Protein AF-A0A960CEK9-F1 (afdb_monomer_lite)

Radius of gyration: 16.99 Å; chains: 1; bounding box: 48×34×41 Å

Sequence (159 aa):
MKLFMRDGFIDRYTGTRLINPGVLRLVHVVLVNDFQAHPHGKLSETHLAFWELFPTVDHVVPISRGGRDDESNRVTASMLSNQAKDQWTVEDLGWKLHPPGAAAAWDGLSRWLVDYLVANPTVLAQESMWEYPNPFGTYLARVRQKPALNWCAILGLNQ

Structure (mmCIF, N/CA/C/O backbone):
data_AF-A0A960CEK9-F1
#
_entry.id   AF-A0A960CEK9-F1
#
loop_
_atom_site.group_PDB
_atom_site.id
_atom_site.type_symbol
_atom_site.label_atom_id
_atom_site.label_alt_id
_atom_site.label_comp_id
_atom_site.label_asym_id
_atom_site.label_entity_id
_atom_site.label_seq_id
_atom_site.pdbx_PDB_ins_code
_atom_site.Cartn_x
_atom_site.Cartn_y
_atom_site.Cartn_z
_atom_site.occupancy
_atom_site.B_iso_or_equiv
_atom_site.auth_seq_id
_atom_site.auth_comp_id
_atom_site.auth_asym_id
_atom_site.auth_atom_id
_atom_site.pdbx_PDB_model_num
ATOM 1 N N . MET A 1 1 ? 6.340 -5.590 4.474 1.00 87.75 1 MET A N 1
ATOM 2 C CA . MET A 1 1 ? 5.962 -6.708 3.578 1.00 87.75 1 MET A CA 1
ATOM 3 C C . MET A 1 1 ? 5.115 -7.790 4.254 1.00 87.75 1 MET A C 1
ATOM 5 O O . MET A 1 1 ? 4.080 -8.142 3.702 1.00 87.75 1 MET A O 1
ATOM 9 N N . LYS A 1 2 ? 5.481 -8.309 5.439 1.00 94.38 2 LYS A N 1
ATOM 10 C CA . LYS A 1 2 ? 4.684 -9.356 6.125 1.00 94.38 2 LYS A CA 1
ATOM 11 C C . LYS A 1 2 ? 3.224 -8.949 6.358 1.00 94.38 2 LYS A C 1
ATOM 13 O O . LYS A 1 2 ? 2.329 -9.732 6.065 1.00 94.38 2 LYS A O 1
ATOM 18 N N . LEU A 1 3 ? 2.998 -7.714 6.814 1.00 96.12 3 LEU A N 1
ATOM 19 C CA . LEU A 1 3 ? 1.658 -7.153 7.009 1.00 96.12 3 LEU A CA 1
ATOM 20 C C . LEU A 1 3 ? 0.835 -7.141 5.713 1.00 96.12 3 LEU A C 1
ATOM 22 O O . LEU A 1 3 ? -0.298 -7.604 5.697 1.00 96.12 3 LEU A O 1
ATOM 26 N N . PHE A 1 4 ? 1.429 -6.665 4.618 1.00 97.31 4 PHE A N 1
ATOM 27 C CA . PHE A 1 4 ? 0.747 -6.562 3.327 1.00 97.31 4 PHE A CA 1
ATOM 28 C C . PHE A 1 4 ? 0.372 -7.942 2.781 1.00 97.31 4 PHE A C 1
ATOM 30 O O . PHE A 1 4 ? -0.726 -8.122 2.271 1.00 97.31 4 PHE A O 1
ATOM 37 N N . MET A 1 5 ? 1.238 -8.944 2.965 1.00 96.25 5 MET A N 1
ATOM 38 C CA . MET A 1 5 ? 0.927 -10.339 2.637 1.00 96.25 5 MET A CA 1
ATOM 39 C C . MET A 1 5 ? -0.165 -10.919 3.545 1.00 96.25 5 MET A C 1
ATOM 41 O O . MET A 1 5 ? -1.065 -11.590 3.046 1.00 96.25 5 MET A O 1
ATOM 45 N N . ARG A 1 6 ? -0.123 -10.637 4.856 1.00 97.00 6 ARG A N 1
ATOM 46 C CA . ARG A 1 6 ? -1.167 -11.035 5.821 1.00 97.00 6 ARG A CA 1
ATOM 47 C C . ARG A 1 6 ? -2.532 -10.487 5.412 1.00 97.00 6 ARG A C 1
ATOM 49 O O . ARG A 1 6 ? -3.521 -11.203 5.486 1.00 97.00 6 ARG A O 1
ATOM 56 N N . ASP A 1 7 ? -2.570 -9.232 4.979 1.00 98.12 7 ASP A N 1
ATOM 57 C CA . ASP A 1 7 ? -3.797 -8.571 4.545 1.00 98.12 7 ASP A CA 1
ATOM 58 C C . ASP A 1 7 ? -4.141 -8.853 3.070 1.00 98.12 7 ASP A C 1
ATOM 60 O O . ASP A 1 7 ? -5.199 -8.440 2.609 1.00 98.12 7 ASP A O 1
ATOM 64 N N . GLY A 1 8 ? -3.291 -9.567 2.322 1.00 97.81 8 GLY A N 1
ATOM 65 C CA . GLY A 1 8 ? -3.527 -9.921 0.919 1.00 97.81 8 GLY A CA 1
ATOM 66 C C . GLY A 1 8 ? -3.467 -8.737 -0.050 1.00 97.81 8 GLY A C 1
ATOM 67 O O . GLY A 1 8 ? -4.202 -8.729 -1.033 1.00 97.81 8 GLY A O 1
ATOM 68 N N . PHE A 1 9 ? -2.633 -7.731 0.239 1.00 98.31 9 PHE A N 1
ATOM 69 C CA . PHE A 1 9 ? -2.475 -6.511 -0.560 1.00 98.31 9 PHE A CA 1
ATOM 70 C C . PHE A 1 9 ? -3.806 -5.834 -0.889 1.00 98.31 9 PHE A C 1
ATOM 72 O O . PHE A 1 9 ? -4.059 -5.445 -2.029 1.00 98.31 9 PHE A O 1
ATOM 79 N N . ILE A 1 10 ? -4.665 -5.692 0.113 1.00 98.19 10 ILE A N 1
ATOM 80 C CA . ILE A 1 10 ? -5.867 -4.873 -0.003 1.00 98.19 10 ILE A CA 1
ATOM 81 C C . ILE A 1 10 ? -5.766 -3.684 0.939 1.00 98.19 10 ILE A C 1
ATOM 83 O O . ILE A 1 10 ? -5.202 -3.778 2.031 1.00 98.19 10 ILE A O 1
ATOM 87 N N . ASP A 1 11 ? -6.359 -2.581 0.523 1.00 98.50 11 ASP A N 1
ATOM 88 C CA . ASP A 1 11 ? -6.676 -1.477 1.403 1.00 98.50 11 ASP A CA 1
ATOM 89 C C . ASP A 1 11 ? -7.795 -1.922 2.350 1.00 98.50 11 ASP A C 1
ATOM 91 O O . ASP A 1 11 ? -8.922 -2.186 1.928 1.00 98.50 11 ASP A O 1
ATOM 95 N N . ARG A 1 12 ? -7.489 -2.036 3.642 1.00 98.44 12 ARG A N 1
ATOM 96 C CA . ARG A 1 12 ? -8.435 -2.514 4.652 1.00 98.44 12 ARG A CA 1
ATOM 97 C C . ARG A 1 12 ? -9.568 -1.517 4.921 1.00 98.44 12 ARG A C 1
ATOM 99 O O . ARG A 1 12 ? -10.552 -1.920 5.537 1.00 98.44 12 ARG A O 1
ATOM 106 N N . TYR A 1 13 ? -9.484 -0.277 4.437 1.00 98.31 13 TYR A N 1
ATOM 107 C CA . TYR A 1 13 ? -10.546 0.727 4.553 1.00 98.31 13 TYR A CA 1
ATOM 108 C C . TYR A 1 13 ? -11.463 0.798 3.333 1.00 98.31 13 TYR A C 1
ATOM 110 O O . TYR A 1 13 ? -12.633 1.128 3.487 1.00 98.31 13 TYR A O 1
ATOM 118 N N . THR A 1 14 ? -10.965 0.471 2.137 1.00 97.31 14 THR A N 1
ATOM 119 C CA . THR A 1 14 ? -11.750 0.598 0.889 1.00 97.31 14 THR A CA 1
ATOM 120 C C . THR A 1 14 ? -12.035 -0.733 0.190 1.00 97.31 14 THR A C 1
ATOM 122 O O . THR A 1 14 ? -12.903 -0.807 -0.676 1.00 97.31 14 THR A O 1
ATOM 125 N N . GLY A 1 15 ? -11.294 -1.792 0.524 1.00 97.19 15 GLY A N 1
ATOM 126 C CA . GLY A 1 15 ? -11.326 -3.084 -0.167 1.00 97.19 15 GLY A CA 1
ATOM 127 C C . GLY A 1 15 ? -10.567 -3.106 -1.501 1.00 97.19 15 GLY A C 1
ATOM 128 O O . GLY A 1 15 ? -10.529 -4.144 -2.165 1.00 97.19 15 GLY A O 1
ATOM 129 N N . THR A 1 16 ? -9.951 -1.991 -1.902 1.00 97.75 16 THR A N 1
ATOM 130 C CA . THR A 1 16 ? -9.214 -1.870 -3.168 1.00 97.75 16 THR A CA 1
ATOM 131 C C . THR A 1 16 ? -7.949 -2.724 -3.152 1.00 97.75 16 THR A C 1
ATOM 133 O O . THR A 1 16 ? -7.254 -2.804 -2.142 1.00 97.75 16 THR A O 1
ATOM 136 N N . ARG A 1 17 ? -7.613 -3.353 -4.284 1.00 98.38 17 ARG A N 1
ATOM 137 C CA . ARG A 1 17 ? -6.336 -4.059 -4.452 1.00 98.38 17 ARG A CA 1
ATOM 138 C C . ARG A 1 17 ? -5.185 -3.063 -4.562 1.00 98.38 17 ARG A C 1
ATOM 140 O O . ARG A 1 17 ? -5.215 -2.166 -5.395 1.00 98.38 17 ARG A O 1
ATOM 147 N N . LEU 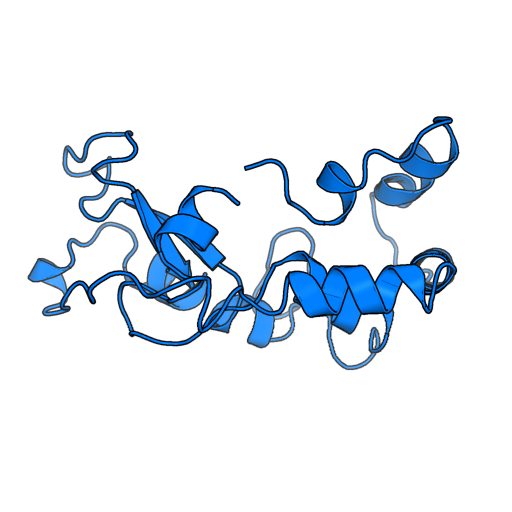A 1 18 ? -4.152 -3.282 -3.764 1.00 98.62 18 LEU A N 1
ATOM 148 C CA . LEU A 1 18 ? -2.921 -2.502 -3.742 1.00 98.62 18 LEU A CA 1
ATOM 149 C C . LEU A 1 18 ? -1.795 -3.248 -4.450 1.00 98.62 18 LEU A C 1
ATOM 151 O O . LEU A 1 18 ? -1.864 -4.458 -4.676 1.00 98.62 18 LEU A O 1
ATOM 155 N N . ILE A 1 19 ? -0.747 -2.516 -4.807 1.00 98.38 19 ILE A N 1
ATOM 156 C CA . ILE A 1 19 ? 0.357 -3.016 -5.620 1.00 98.38 19 ILE A CA 1
ATOM 157 C C . ILE A 1 19 ? 1.636 -3.022 -4.791 1.00 98.38 19 ILE A C 1
ATOM 159 O O . ILE A 1 19 ? 1.915 -2.088 -4.045 1.00 98.38 19 ILE A O 1
ATOM 163 N N . ASN A 1 20 ? 2.445 -4.070 -4.932 1.00 97.19 20 ASN A N 1
ATOM 164 C CA . ASN A 1 20 ? 3.762 -4.136 -4.319 1.00 97.19 20 ASN A CA 1
ATOM 165 C C . ASN A 1 20 ? 4.557 -2.853 -4.645 1.00 97.19 20 ASN A C 1
ATOM 167 O O . ASN A 1 20 ? 4.691 -2.512 -5.824 1.00 97.19 20 ASN A O 1
ATOM 171 N N . PRO A 1 21 ? 5.118 -2.157 -3.635 1.00 93.25 21 PRO A N 1
ATOM 172 C CA . PRO A 1 21 ? 5.907 -0.943 -3.837 1.00 93.25 21 PRO A CA 1
ATOM 173 C C . PRO A 1 21 ? 6.961 -1.056 -4.943 1.00 93.25 21 PRO A C 1
ATOM 175 O O . PRO A 1 21 ? 7.147 -0.120 -5.720 1.00 93.25 21 PRO A O 1
ATOM 178 N N . GLY A 1 22 ? 7.613 -2.217 -5.054 1.00 92.75 22 GLY A N 1
ATOM 179 C CA . GLY A 1 22 ? 8.619 -2.497 -6.071 1.00 92.75 22 GLY A CA 1
ATOM 180 C C . GLY A 1 22 ? 8.083 -2.440 -7.502 1.00 92.75 22 GLY A C 1
ATOM 181 O O . GLY A 1 22 ? 8.798 -1.996 -8.392 1.00 92.75 22 GLY A O 1
ATOM 182 N N . VAL A 1 23 ? 6.818 -2.804 -7.728 1.00 96.31 23 VAL A N 1
ATOM 183 C CA . VAL A 1 23 ? 6.182 -2.704 -9.051 1.00 96.31 23 VAL A CA 1
ATOM 184 C C . VAL A 1 23 ? 5.924 -1.249 -9.417 1.00 96.31 23 VAL A C 1
ATOM 186 O O . VAL A 1 23 ? 6.268 -0.838 -10.517 1.00 96.31 23 VAL A O 1
ATOM 189 N N . LEU A 1 24 ? 5.394 -0.436 -8.500 1.00 94.19 24 LEU A N 1
ATOM 190 C CA . LEU A 1 24 ? 5.175 0.993 -8.767 1.00 94.19 24 LEU A CA 1
ATOM 191 C C . LEU A 1 24 ? 6.500 1.724 -9.040 1.00 94.19 24 LEU A C 1
ATOM 193 O O . LEU A 1 24 ? 6.580 2.565 -9.933 1.00 94.19 24 LEU A O 1
ATOM 197 N N . ARG A 1 25 ? 7.568 1.369 -8.316 1.00 90.44 25 ARG A N 1
ATOM 198 C CA . ARG A 1 25 ? 8.920 1.887 -8.582 1.00 90.44 25 ARG A CA 1
ATOM 199 C C . ARG A 1 25 ? 9.471 1.409 -9.923 1.00 90.44 25 ARG A C 1
ATOM 201 O O . ARG A 1 25 ? 10.072 2.204 -10.634 1.00 90.44 25 ARG A O 1
ATOM 208 N N . LEU A 1 26 ? 9.234 0.156 -10.300 1.00 92.19 26 LEU A N 1
ATOM 209 C CA . LEU A 1 26 ? 9.622 -0.350 -11.614 1.00 92.19 26 LEU A CA 1
ATOM 210 C C . LEU A 1 26 ? 8.905 0.405 -12.743 1.00 92.19 26 LEU A C 1
ATOM 212 O O . LEU A 1 26 ? 9.548 0.784 -13.715 1.00 92.19 26 LEU A O 1
ATOM 216 N N . VAL A 1 27 ? 7.603 0.669 -12.606 1.00 93.62 27 VAL A N 1
ATOM 217 C CA . VAL A 1 27 ? 6.850 1.455 -13.597 1.00 93.62 27 VAL A CA 1
ATOM 218 C C . VAL A 1 27 ? 7.430 2.863 -13.722 1.00 93.62 27 VAL A C 1
ATOM 220 O O . VAL A 1 27 ? 7.595 3.335 -14.840 1.00 93.62 27 VAL A O 1
ATOM 223 N N . HIS A 1 28 ? 7.825 3.497 -12.613 1.00 89.81 28 HIS A N 1
ATOM 224 C CA . HIS A 1 28 ? 8.550 4.770 -12.659 1.00 89.81 28 HIS A CA 1
ATOM 225 C C . HIS A 1 28 ? 9.857 4.679 -13.459 1.00 89.81 28 HIS A C 1
ATOM 227 O O . HIS A 1 28 ? 10.121 5.548 -14.279 1.00 89.81 28 HIS A O 1
ATOM 233 N N . VAL A 1 29 ? 10.659 3.630 -13.261 1.00 87.69 29 VAL A N 1
ATOM 234 C CA . VAL A 1 29 ? 11.911 3.441 -14.017 1.00 87.69 29 VAL A CA 1
ATOM 235 C C . VAL A 1 29 ? 11.638 3.282 -15.516 1.00 87.69 29 VAL A C 1
ATOM 237 O O . VAL A 1 29 ? 12.338 3.873 -16.332 1.00 87.69 29 VAL A O 1
ATOM 240 N N . VAL A 1 30 ? 10.617 2.504 -15.884 1.00 90.06 30 VAL A N 1
ATOM 241 C CA . VAL A 1 30 ? 10.291 2.206 -17.289 1.00 90.06 30 VAL A CA 1
ATOM 242 C C . VAL A 1 30 ? 9.595 3.382 -17.987 1.00 90.06 30 VAL A C 1
ATOM 244 O O . VAL A 1 30 ? 9.816 3.606 -19.174 1.00 90.06 30 VAL A O 1
ATOM 247 N N . LEU A 1 31 ? 8.767 4.141 -17.266 1.00 90.50 31 LEU A N 1
ATOM 248 C CA . LEU A 1 31 ? 7.924 5.224 -17.785 1.00 90.50 31 LEU A CA 1
ATOM 249 C C . LEU A 1 31 ? 8.221 6.558 -17.085 1.00 90.50 31 LEU A C 1
ATOM 251 O O . LEU A 1 31 ? 7.306 7.290 -16.720 1.00 90.50 31 LEU A O 1
ATOM 255 N N . VAL A 1 32 ? 9.494 6.891 -16.874 1.00 83.81 32 VAL A N 1
ATOM 256 C CA . VAL A 1 32 ? 9.923 8.043 -16.049 1.00 83.81 32 VAL A CA 1
ATOM 257 C C . VAL A 1 32 ? 9.273 9.381 -16.434 1.00 83.81 32 VAL A C 1
ATOM 259 O O . VAL A 1 32 ? 9.000 10.207 -15.561 1.00 83.81 32 VAL A O 1
ATOM 262 N N . ASN A 1 33 ? 8.974 9.575 -17.721 1.00 84.75 33 ASN A N 1
ATOM 263 C CA . ASN A 1 33 ? 8.358 10.796 -18.246 1.00 84.75 33 ASN A CA 1
ATOM 264 C C . ASN A 1 33 ? 6.847 10.894 -17.986 1.00 84.75 33 ASN A C 1
ATOM 266 O O . ASN A 1 33 ? 6.309 11.997 -18.021 1.00 84.75 33 ASN A O 1
ATOM 270 N N . ASP A 1 34 ? 6.183 9.777 -17.689 1.00 89.75 34 ASP A N 1
ATOM 271 C CA . ASP A 1 34 ? 4.725 9.701 -17.525 1.00 89.75 34 ASP A CA 1
ATOM 272 C C . ASP A 1 34 ? 4.309 9.207 -16.129 1.00 89.75 34 ASP A C 1
ATOM 274 O O . ASP A 1 34 ? 3.160 9.360 -15.725 1.00 89.75 34 ASP A O 1
ATOM 278 N N . PHE A 1 35 ? 5.235 8.612 -15.371 1.00 90.81 35 PHE A N 1
ATOM 279 C CA . PHE A 1 35 ? 4.975 7.989 -14.077 1.00 90.81 35 PHE A CA 1
ATOM 280 C C . PHE A 1 35 ? 5.996 8.446 -13.032 1.00 90.81 35 PHE A C 1
ATOM 282 O O . PHE A 1 35 ? 6.884 7.704 -12.611 1.00 90.81 35 PHE A O 1
ATOM 289 N N . GLN A 1 36 ? 5.908 9.706 -12.614 1.00 89.69 36 GLN A N 1
ATOM 290 C CA . GLN A 1 36 ? 6.877 10.320 -11.708 1.00 89.69 36 GLN A CA 1
ATOM 291 C C . GLN A 1 36 ? 6.752 9.799 -10.274 1.00 89.69 36 GLN A C 1
ATOM 293 O O . GLN A 1 36 ? 5.661 9.627 -9.727 1.00 89.69 36 GLN A O 1
ATOM 298 N N . ALA A 1 37 ? 7.901 9.614 -9.635 1.00 84.62 37 ALA A N 1
ATOM 299 C CA . ALA A 1 37 ? 8.027 9.257 -8.235 1.00 84.62 37 ALA A CA 1
ATOM 300 C C . ALA A 1 37 ? 8.733 10.386 -7.475 1.00 84.62 37 ALA A C 1
ATOM 302 O O . ALA A 1 37 ? 9.933 10.582 -7.650 1.00 84.62 37 ALA A O 1
ATOM 303 N N . HIS A 1 38 ? 8.039 11.082 -6.572 1.00 82.88 38 HIS A N 1
ATOM 304 C CA . HIS A 1 38 ? 8.714 12.010 -5.665 1.00 82.88 38 HIS A CA 1
ATOM 305 C C . HIS A 1 38 ? 9.283 11.253 -4.445 1.00 82.88 38 HIS A C 1
ATOM 307 O O . HIS A 1 38 ? 8.563 10.444 -3.845 1.00 82.88 38 HIS A O 1
ATOM 313 N N . PRO A 1 39 ? 10.523 11.528 -3.993 1.00 72.31 39 PRO A N 1
ATOM 314 C CA . PRO A 1 39 ? 11.138 10.838 -2.850 1.00 72.31 39 PRO A CA 1
ATOM 315 C C . PRO A 1 39 ? 10.335 10.949 -1.550 1.00 72.31 39 PRO A C 1
ATOM 317 O O . PRO A 1 39 ? 10.255 10.002 -0.774 1.00 72.31 39 PRO A O 1
ATOM 320 N N . HIS A 1 40 ? 9.708 12.106 -1.342 1.00 75.50 40 HIS A N 1
ATOM 321 C CA . HIS A 1 40 ? 8.874 12.395 -0.171 1.00 75.50 40 HIS A CA 1
ATOM 322 C C . HIS A 1 40 ? 7.367 12.292 -0.455 1.00 75.50 40 HIS A C 1
ATOM 324 O O . HIS A 1 40 ? 6.568 12.778 0.334 1.00 75.50 40 HIS A O 1
ATOM 330 N N . GLY A 1 41 ? 6.973 11.726 -1.604 1.00 74.75 41 GLY A N 1
ATOM 331 C CA . GLY A 1 41 ? 5.562 11.502 -1.940 1.00 74.75 41 GLY A CA 1
ATOM 332 C C . GLY A 1 41 ? 4.729 12.771 -2.138 1.00 74.75 41 GLY A C 1
ATOM 333 O O . GLY A 1 41 ? 3.519 12.732 -1.947 1.00 74.75 41 GLY A O 1
ATOM 334 N N . LYS A 1 42 ? 5.342 13.904 -2.513 1.00 83.56 42 LYS A N 1
ATOM 335 C CA . LYS A 1 42 ? 4.622 15.162 -2.743 1.00 83.56 42 LYS A CA 1
ATOM 336 C C . LYS A 1 42 ? 3.592 14.957 -3.854 1.00 83.56 42 LYS A C 1
ATOM 338 O O . LYS A 1 42 ? 3.971 14.678 -4.991 1.00 83.56 42 LYS A O 1
ATOM 343 N N . LEU A 1 43 ? 2.307 15.090 -3.518 1.00 85.06 43 LEU A N 1
ATOM 344 C CA . LEU A 1 43 ? 1.191 14.746 -4.406 1.00 85.06 43 LEU A CA 1
ATOM 345 C C . LEU A 1 43 ? 1.248 15.479 -5.753 1.00 85.06 43 LEU A C 1
ATOM 347 O O . LEU A 1 43 ? 1.025 14.868 -6.786 1.00 85.06 43 LEU A O 1
ATOM 351 N N . SER A 1 44 ? 1.612 16.763 -5.760 1.00 88.81 44 SER A N 1
ATOM 352 C CA . SER A 1 44 ? 1.698 17.564 -6.992 1.00 88.81 44 SER A CA 1
ATOM 353 C C . SER A 1 44 ? 2.834 17.158 -7.940 1.00 88.81 44 SER A C 1
ATOM 355 O O . SER A 1 44 ? 2.883 17.643 -9.062 1.00 88.81 44 SER A O 1
ATOM 357 N N . GLU A 1 45 ? 3.781 16.341 -7.476 1.00 85.31 45 GLU A N 1
ATOM 358 C CA . GLU A 1 45 ? 5.000 15.955 -8.207 1.00 85.31 45 GLU A CA 1
ATOM 359 C C . GLU A 1 45 ? 5.160 14.427 -8.304 1.00 85.31 45 GLU A C 1
ATOM 361 O O . GLU A 1 45 ? 6.177 13.924 -8.774 1.00 85.31 45 GLU A O 1
ATOM 366 N N . THR A 1 46 ? 4.161 13.675 -7.840 1.00 89.75 46 THR A N 1
ATOM 367 C CA . THR A 1 46 ? 4.124 12.212 -7.896 1.00 89.75 46 THR A CA 1
ATOM 368 C C . THR A 1 46 ? 2.915 11.789 -8.705 1.00 89.75 46 THR A C 1
ATOM 370 O O . THR A 1 46 ? 1.831 12.339 -8.529 1.00 89.75 46 THR A O 1
ATOM 373 N N . HIS A 1 47 ? 3.065 10.764 -9.536 1.00 94.62 47 HIS A N 1
ATOM 374 C CA . HIS A 1 47 ? 1.926 10.158 -10.200 1.00 94.62 47 HIS A CA 1
ATOM 375 C C . HIS A 1 47 ? 0.911 9.636 -9.165 1.00 94.62 47 HIS A C 1
ATOM 377 O O . HIS A 1 47 ? 1.280 8.939 -8.213 1.00 94.62 47 HIS A O 1
ATOM 383 N N . LEU A 1 48 ? -0.377 9.937 -9.368 1.00 95.50 48 LEU A N 1
ATOM 384 C CA . LEU A 1 48 ? -1.461 9.665 -8.409 1.00 95.50 48 LEU A CA 1
ATOM 385 C C . LEU A 1 48 ? -1.563 8.187 -7.998 1.00 95.50 48 LEU A C 1
ATOM 387 O O . LEU A 1 48 ? -1.924 7.878 -6.868 1.00 95.50 48 LEU A O 1
ATOM 391 N N . ALA A 1 49 ? -1.161 7.264 -8.871 1.00 96.31 49 ALA A N 1
ATOM 392 C CA . ALA A 1 49 ? -1.113 5.834 -8.559 1.00 96.31 49 ALA A CA 1
ATOM 393 C C . ALA A 1 49 ? -0.263 5.494 -7.314 1.00 96.31 49 ALA A C 1
ATOM 395 O O . ALA A 1 49 ? -0.563 4.523 -6.624 1.00 96.31 49 ALA A O 1
ATOM 396 N N . PHE A 1 50 ? 0.769 6.282 -6.980 1.00 94.25 50 PHE A N 1
ATOM 397 C CA . PHE A 1 50 ? 1.500 6.105 -5.717 1.00 94.25 50 PHE A CA 1
ATOM 398 C C . PHE A 1 50 ? 0.651 6.446 -4.489 1.00 94.25 50 PHE A C 1
ATOM 400 O O . PHE A 1 50 ? 0.924 5.946 -3.409 1.00 94.25 50 PHE A O 1
ATOM 407 N N . TRP A 1 51 ? -0.372 7.279 -4.626 1.00 95.06 51 TRP A N 1
ATOM 408 C CA . TRP A 1 51 ? -1.294 7.577 -3.537 1.00 95.06 51 TRP A CA 1
ATOM 409 C C . TRP A 1 51 ? -2.397 6.526 -3.440 1.00 95.06 51 TRP A C 1
ATOM 411 O O . TRP A 1 51 ? -2.693 6.040 -2.351 1.00 95.06 51 TRP A O 1
ATOM 421 N N . GLU A 1 52 ? -2.957 6.125 -4.578 1.00 97.00 52 GLU A N 1
ATOM 422 C CA . GLU A 1 52 ? -4.088 5.193 -4.633 1.00 97.00 52 GLU A CA 1
ATOM 423 C C . GLU A 1 52 ? -3.692 3.730 -4.401 1.00 97.00 52 GLU A C 1
ATOM 425 O O . GLU A 1 52 ? -4.440 2.981 -3.778 1.00 97.00 52 GLU A O 1
ATOM 430 N N . LEU A 1 53 ? -2.527 3.302 -4.897 1.00 97.94 53 LEU A N 1
ATOM 431 C CA . LEU A 1 53 ? -2.180 1.878 -4.995 1.00 97.94 53 LEU A CA 1
ATOM 432 C C . LEU A 1 53 ? -1.003 1.467 -4.112 1.00 97.94 53 LEU A C 1
ATOM 434 O O . LEU A 1 53 ? -0.766 0.269 -3.948 1.00 97.94 53 LEU A O 1
ATOM 438 N N . PHE A 1 54 ? -0.254 2.420 -3.554 1.00 95.75 54 PHE A N 1
ATOM 439 C CA . PHE A 1 54 ? 0.896 2.110 -2.708 1.00 95.75 54 PHE A CA 1
ATOM 440 C C . PHE A 1 54 ? 0.434 1.696 -1.303 1.00 95.75 54 PHE A C 1
ATOM 442 O O . PHE A 1 54 ? -0.232 2.483 -0.624 1.00 95.75 54 PHE A O 1
ATOM 449 N N . PRO A 1 55 ? 0.801 0.494 -0.826 1.00 97.19 55 PRO A N 1
ATOM 450 C CA . PRO A 1 55 ? 0.435 0.028 0.498 1.00 97.19 55 PRO A CA 1
ATOM 451 C C . PRO A 1 55 ? 1.280 0.703 1.575 1.00 97.19 55 PRO A C 1
ATOM 453 O O . PRO A 1 55 ? 2.508 0.762 1.507 1.00 97.19 55 PRO A O 1
ATOM 456 N N . THR A 1 56 ? 0.597 1.161 2.610 1.00 96.81 56 THR A N 1
ATOM 457 C CA . THR A 1 56 ? 1.159 1.741 3.824 1.00 96.81 56 THR A CA 1
ATOM 458 C C . THR A 1 56 ? 0.648 0.981 5.041 1.00 96.81 56 THR A C 1
ATOM 460 O O . THR A 1 56 ? -0.343 0.249 4.971 1.00 96.81 56 THR A O 1
ATOM 463 N N . VAL A 1 57 ? 1.373 1.114 6.148 1.00 97.75 57 VAL A N 1
ATOM 464 C CA . VAL A 1 57 ? 0.937 0.629 7.457 1.00 97.75 57 VAL A CA 1
ATOM 465 C C . VAL A 1 57 ? 0.144 1.754 8.110 1.00 97.75 57 VAL A C 1
ATOM 467 O O . VAL A 1 57 ? 0.658 2.866 8.212 1.00 97.75 57 VAL A O 1
ATOM 470 N N . ASP A 1 58 ? -1.067 1.462 8.565 1.00 98.12 58 ASP A N 1
ATOM 471 C CA . ASP A 1 58 ? -1.845 2.376 9.400 1.00 98.12 58 ASP A CA 1
ATOM 472 C C . ASP A 1 58 ? -2.331 1.673 10.671 1.00 98.12 58 ASP A C 1
ATOM 474 O O . ASP A 1 58 ? -2.452 0.444 10.718 1.00 98.12 58 ASP A O 1
ATOM 478 N N . HIS A 1 59 ? -2.605 2.458 11.708 1.00 98.12 59 HIS A N 1
ATOM 479 C CA . HIS A 1 59 ? -3.209 2.011 12.953 1.00 98.12 59 HIS A CA 1
ATOM 480 C C . HIS A 1 59 ? -4.724 2.208 12.898 1.00 98.12 59 HIS A C 1
ATOM 482 O O . HIS A 1 59 ? -5.192 3.340 12.774 1.00 98.12 59 HIS A O 1
ATOM 488 N N . VAL A 1 60 ? -5.501 1.130 13.050 1.00 97.56 60 VAL A N 1
ATOM 489 C CA . VAL A 1 60 ? -6.979 1.173 13.026 1.00 97.56 60 VAL A CA 1
ATOM 4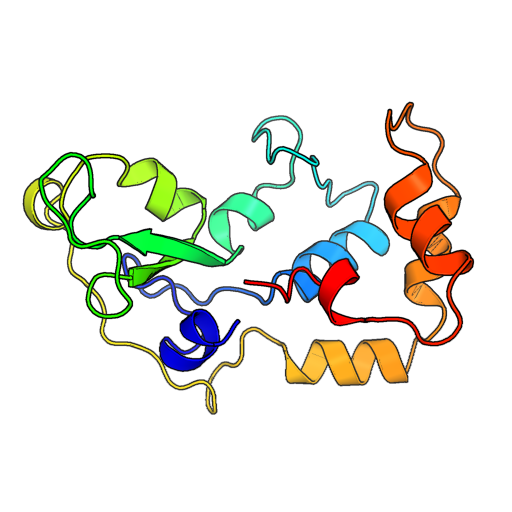90 C C . VAL A 1 60 ? -7.501 2.180 14.050 1.00 97.56 60 VAL A C 1
ATOM 492 O O . VAL A 1 60 ? -8.301 3.053 13.714 1.00 97.56 60 VAL A O 1
ATOM 495 N N . VAL A 1 61 ? -6.991 2.099 15.281 1.00 97.75 61 VAL A N 1
ATOM 496 C CA . VAL A 1 61 ? -7.129 3.147 16.295 1.00 97.75 61 VAL A CA 1
ATOM 497 C C . VAL A 1 61 ? 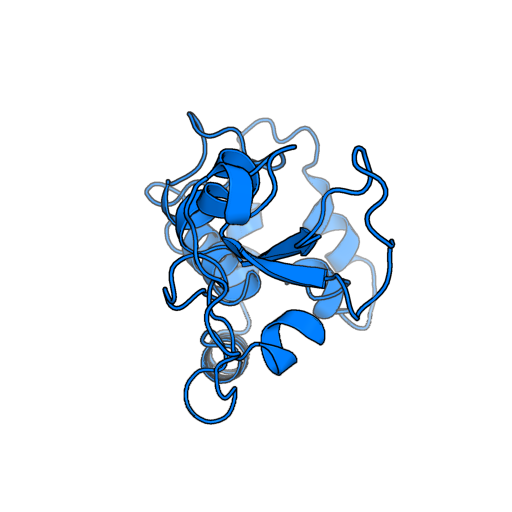-5.853 3.994 16.280 1.00 97.75 61 VAL A C 1
ATOM 499 O O . VAL A 1 61 ? -4.784 3.449 16.570 1.00 97.75 61 VAL A O 1
ATOM 502 N N . PRO A 1 62 ? -5.920 5.302 15.981 1.00 97.50 62 PRO A N 1
ATOM 503 C CA . PRO A 1 62 ? -4.744 6.170 15.976 1.00 97.50 62 PRO A CA 1
ATOM 504 C C . PRO A 1 62 ? -4.007 6.174 17.323 1.00 97.50 62 PRO A C 1
ATOM 506 O O . PRO A 1 62 ? -4.637 6.222 18.383 1.00 97.50 62 PRO A O 1
ATOM 509 N N . ILE A 1 63 ? -2.669 6.186 17.299 1.00 97.19 63 ILE A N 1
ATOM 510 C CA . ILE A 1 63 ? -1.841 6.251 18.522 1.00 97.19 63 ILE A CA 1
ATOM 511 C C . ILE A 1 63 ? -2.174 7.504 19.344 1.00 97.19 63 ILE A C 1
ATOM 513 O O . ILE A 1 63 ? -2.307 7.427 20.564 1.00 97.19 63 ILE A O 1
ATOM 517 N N . SER A 1 64 ? -2.390 8.645 18.680 1.00 96.25 64 SER A N 1
ATOM 518 C CA . SER A 1 64 ? -2.802 9.909 19.314 1.00 96.25 64 SER A CA 1
ATOM 519 C C . SER A 1 64 ? -4.123 9.809 20.083 1.00 96.25 64 SER A C 1
ATOM 521 O O . SER A 1 64 ? -4.412 10.654 20.927 1.00 96.25 64 SER A O 1
ATOM 523 N N . ARG A 1 65 ? -4.910 8.760 19.825 1.00 96.62 65 ARG A N 1
ATOM 524 C CA . ARG A 1 65 ? -6.184 8.457 20.483 1.00 96.62 65 ARG A CA 1
ATOM 525 C C . ARG A 1 65 ? -6.112 7.224 21.384 1.00 96.62 65 ARG A C 1
ATOM 527 O O . ARG A 1 65 ? -7.139 6.633 21.700 1.00 96.62 65 ARG A O 1
ATOM 534 N N . GLY A 1 66 ? -4.908 6.836 21.805 1.00 96.56 66 GLY A N 1
ATOM 535 C CA . GLY A 1 66 ? -4.681 5.707 22.709 1.00 96.56 66 GLY A CA 1
ATOM 536 C C . GLY A 1 66 ? -4.615 4.343 22.017 1.00 96.56 66 GLY A C 1
ATOM 537 O O . GLY A 1 66 ? -4.655 3.314 22.691 1.00 96.56 66 GLY A O 1
ATOM 538 N N . GLY A 1 67 ? -4.513 4.310 20.686 1.00 97.44 67 GLY A N 1
ATOM 539 C CA . GLY A 1 67 ? -4.274 3.081 19.939 1.00 97.44 67 GLY A CA 1
ATOM 540 C C . GLY A 1 67 ? -2.924 2.446 20.273 1.00 97.44 67 GLY A C 1
ATOM 541 O O . GLY A 1 67 ? -1.927 3.136 20.485 1.00 97.44 67 GLY A O 1
ATOM 542 N N . ARG A 1 68 ? -2.878 1.110 20.298 1.00 97.06 68 ARG A N 1
ATOM 543 C CA . ARG A 1 68 ? -1.638 0.360 20.546 1.00 97.06 68 ARG A CA 1
ATOM 544 C C . ARG A 1 68 ? -0.724 0.400 19.328 1.00 97.06 68 ARG A C 1
ATOM 546 O O . ARG A 1 68 ? -1.195 0.266 18.199 1.00 97.06 68 ARG A O 1
ATOM 553 N N . ASP A 1 69 ? 0.580 0.503 19.558 1.00 96.50 69 ASP A N 1
ATOM 554 C CA . ASP A 1 69 ? 1.579 0.410 18.494 1.00 96.50 69 ASP A CA 1
ATOM 555 C C . ASP A 1 69 ? 2.078 -1.032 18.303 1.00 96.50 69 ASP A C 1
ATOM 557 O O . ASP A 1 69 ? 3.244 -1.356 18.518 1.00 96.50 69 ASP A O 1
ATOM 561 N N . ASP A 1 70 ? 1.167 -1.930 17.928 1.00 96.25 70 ASP A N 1
ATOM 562 C CA . ASP A 1 70 ? 1.473 -3.344 17.705 1.00 96.25 70 ASP A CA 1
ATOM 563 C C . ASP A 1 70 ? 0.680 -3.937 16.528 1.00 96.25 70 ASP A C 1
ATOM 565 O O . ASP A 1 70 ? -0.220 -3.311 15.965 1.00 96.25 70 ASP A O 1
ATOM 569 N N . GLU A 1 71 ? 1.024 -5.165 16.129 1.00 95.06 71 GLU A N 1
ATOM 570 C CA . GLU A 1 71 ? 0.444 -5.830 14.953 1.00 95.06 71 GLU A CA 1
ATOM 571 C C . GLU A 1 71 ? -1.077 -6.008 15.004 1.00 95.06 71 GLU A C 1
ATOM 573 O O . GLU A 1 71 ? -1.710 -6.113 13.950 1.00 95.06 71 GLU A O 1
ATOM 578 N N . SER A 1 72 ? -1.672 -6.043 16.199 1.00 95.94 72 SER A N 1
ATOM 579 C CA . SER A 1 72 ? -3.116 -6.234 16.352 1.00 95.94 72 SER A CA 1
ATOM 580 C C . SER A 1 72 ? -3.921 -4.973 16.038 1.00 95.94 72 SER A C 1
ATOM 582 O O . SER A 1 72 ? -5.115 -5.069 15.772 1.00 95.94 72 SER A O 1
ATOM 584 N N . ASN A 1 73 ? -3.265 -3.810 16.033 1.00 97.94 73 ASN A N 1
ATOM 585 C CA . ASN A 1 73 ? -3.852 -2.533 15.639 1.00 97.94 73 ASN A CA 1
ATOM 586 C C . ASN A 1 73 ? -3.354 -2.058 14.263 1.00 97.94 73 ASN A C 1
ATOM 588 O O . ASN A 1 73 ? -3.856 -1.068 13.748 1.00 97.94 73 ASN A O 1
ATOM 592 N N . ARG A 1 74 ? -2.378 -2.742 13.654 1.00 98.31 74 ARG A N 1
ATOM 593 C CA . ARG A 1 74 ? -1.814 -2.372 12.348 1.00 98.31 74 ARG A CA 1
ATOM 594 C C . ARG A 1 74 ? -2.537 -3.071 11.200 1.00 98.31 74 ARG A C 1
ATOM 596 O O . ARG A 1 74 ? -2.754 -4.287 11.229 1.00 98.31 74 ARG A O 1
ATOM 603 N N . VAL A 1 75 ? -2.843 -2.315 10.154 1.00 98.56 75 VAL A N 1
ATOM 604 C CA . VAL A 1 75 ? -3.492 -2.775 8.922 1.00 98.56 75 VAL A CA 1
ATOM 605 C C . VAL A 1 75 ? -2.831 -2.171 7.688 1.00 98.56 75 VAL A C 1
ATOM 607 O O . VAL A 1 75 ? -2.099 -1.187 7.766 1.00 98.56 75 VAL A O 1
ATOM 610 N N . THR A 1 76 ? -3.078 -2.792 6.541 1.00 98.69 76 THR A N 1
ATOM 611 C CA . THR A 1 76 ? -2.680 -2.283 5.229 1.00 98.69 76 THR A CA 1
ATOM 612 C C . THR A 1 76 ? -3.703 -1.267 4.724 1.00 98.69 76 THR A C 1
ATOM 614 O O . THR A 1 76 ? -4.894 -1.565 4.685 1.00 98.69 76 THR A O 1
ATOM 617 N N . ALA A 1 77 ? -3.247 -0.095 4.295 1.00 98.44 77 ALA A N 1
ATOM 618 C CA . ALA A 1 77 ? -4.073 0.967 3.718 1.00 98.44 77 ALA A CA 1
ATOM 619 C C . ALA A 1 77 ? -3.341 1.623 2.538 1.00 98.44 77 ALA A C 1
ATOM 621 O O . ALA A 1 77 ? -2.106 1.642 2.522 1.00 98.44 77 ALA A O 1
ATOM 622 N N . SER A 1 78 ? -4.059 2.170 1.554 1.00 98.12 78 SER A N 1
ATOM 623 C CA . SER A 1 78 ? -3.420 3.038 0.554 1.00 98.12 78 SER A CA 1
ATOM 624 C C . SER A 1 78 ? -2.875 4.298 1.229 1.00 98.12 78 SER A C 1
ATOM 626 O O . SER A 1 78 ? -3.353 4.696 2.292 1.00 98.12 78 SER A O 1
ATOM 628 N N . MET A 1 79 ? -1.881 4.954 0.628 1.00 94.94 79 MET A N 1
ATOM 629 C CA . MET A 1 79 ? -1.420 6.251 1.138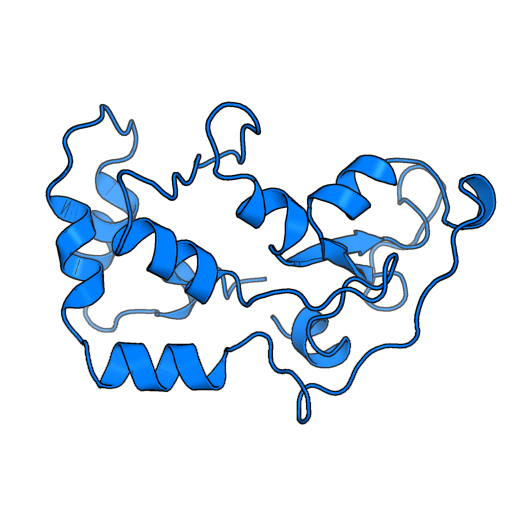 1.00 94.94 79 MET A CA 1
ATOM 630 C C . MET A 1 79 ? -2.565 7.277 1.154 1.00 94.94 79 MET A C 1
ATOM 632 O O . MET A 1 79 ? -2.667 8.055 2.100 1.00 94.94 79 MET A O 1
ATOM 636 N N . LEU A 1 80 ? -3.463 7.226 0.163 1.00 96.00 80 LEU A N 1
ATOM 637 C CA . LEU A 1 80 ? -4.651 8.071 0.087 1.00 96.00 80 LEU A CA 1
ATOM 638 C C . LEU A 1 80 ? -5.630 7.823 1.243 1.00 96.00 80 LEU A C 1
ATOM 640 O O . LEU A 1 80 ? -6.017 8.776 1.914 1.00 96.00 80 LEU A O 1
ATOM 644 N N . SER A 1 81 ? -6.032 6.575 1.502 1.00 97.56 81 SER A N 1
ATOM 645 C CA . SER A 1 81 ? -7.004 6.285 2.567 1.00 97.56 81 SER A CA 1
ATOM 646 C C . SER A 1 81 ? -6.407 6.460 3.963 1.00 97.56 81 SER A C 1
ATOM 648 O O . SER A 1 81 ? -7.099 6.937 4.858 1.00 97.56 81 SER A O 1
ATOM 650 N N . ASN A 1 82 ? -5.115 6.164 4.137 1.00 97.56 82 ASN A N 1
ATOM 651 C CA . ASN A 1 82 ? -4.375 6.444 5.366 1.00 97.56 82 ASN A CA 1
ATOM 652 C C . ASN A 1 82 ? -4.354 7.954 5.668 1.00 97.56 82 ASN A C 1
ATOM 654 O O . ASN A 1 82 ? -4.775 8.373 6.742 1.00 97.56 82 ASN A O 1
ATOM 658 N N . GLN A 1 83 ? -3.973 8.788 4.692 1.00 95.25 83 GLN A N 1
ATOM 659 C CA . GLN A 1 83 ? -4.014 10.249 4.841 1.00 95.25 83 GLN A CA 1
ATOM 660 C C . GLN A 1 83 ? -5.426 10.795 5.064 1.00 95.25 83 GLN A C 1
ATOM 662 O O . GLN A 1 83 ? -5.596 11.738 5.826 1.00 95.25 83 GLN A O 1
ATOM 667 N N . ALA A 1 84 ? -6.439 10.224 4.411 1.00 96.81 84 ALA A N 1
ATOM 668 C CA . ALA A 1 84 ? -7.822 10.635 4.620 1.00 96.81 84 ALA A CA 1
ATOM 669 C C . ALA A 1 84 ? -8.339 10.253 6.017 1.00 96.81 84 ALA A C 1
ATOM 671 O O . ALA A 1 84 ? -9.157 10.982 6.579 1.00 96.81 84 ALA A O 1
ATOM 672 N N . LYS A 1 85 ? -7.860 9.137 6.584 1.00 97.94 85 LYS A N 1
ATOM 673 C CA . LYS A 1 85 ? -8.196 8.737 7.950 1.00 97.94 85 LYS A CA 1
ATOM 674 C C . LYS A 1 85 ? -7.488 9.602 8.986 1.00 97.94 85 LYS A C 1
ATOM 676 O O . LYS A 1 85 ? -8.136 10.065 9.922 1.00 97.94 85 LYS A O 1
ATOM 681 N N . ASP A 1 86 ? -6.185 9.821 8.819 1.00 96.19 86 ASP A N 1
ATOM 682 C CA . ASP A 1 86 ? -5.362 10.643 9.710 1.00 96.19 86 ASP A CA 1
ATOM 683 C C . ASP A 1 86 ? -5.594 10.273 11.196 1.00 96.19 86 ASP A C 1
ATOM 685 O O . ASP A 1 86 ? -5.429 9.118 11.607 1.00 96.19 86 ASP A O 1
ATOM 689 N N . GLN A 1 87 ? -6.032 11.232 12.011 1.00 96.31 87 GLN A N 1
ATOM 690 C CA . GLN A 1 87 ? -6.298 11.069 13.438 1.00 96.31 87 GLN A CA 1
ATOM 691 C C . GLN A 1 87 ? -7.698 10.534 13.775 1.00 96.31 87 GLN A C 1
ATOM 693 O O . GLN A 1 87 ? -8.028 10.409 14.957 1.00 96.31 87 GLN A O 1
ATOM 698 N N . TRP A 1 88 ? -8.549 10.255 12.791 1.00 97.88 88 TRP A N 1
ATOM 699 C CA . TRP A 1 88 ? -9.911 9.773 13.022 1.00 97.88 88 TRP A CA 1
ATOM 700 C C . TRP A 1 88 ? -9.942 8.253 13.187 1.00 97.88 88 TRP A C 1
ATOM 702 O O . TRP A 1 88 ? -9.122 7.528 12.616 1.00 97.88 88 TRP A O 1
ATOM 712 N N . THR A 1 89 ? -10.883 7.744 13.986 1.00 96.56 89 THR A N 1
ATOM 713 C CA . THR A 1 89 ? -11.162 6.301 13.986 1.00 96.56 89 THR A CA 1
ATOM 714 C C . THR A 1 89 ? -12.035 5.933 12.787 1.00 96.56 89 THR A C 1
ATOM 716 O O . THR A 1 89 ? -12.656 6.793 12.161 1.00 96.56 89 THR A O 1
ATOM 719 N N . VAL A 1 90 ? -12.108 4.642 12.452 1.00 95.94 90 VAL A N 1
ATOM 720 C CA . VAL A 1 90 ? -13.009 4.185 11.381 1.00 95.94 90 VAL A CA 1
ATOM 721 C C . VAL A 1 90 ? -14.473 4.495 11.712 1.00 95.94 90 VAL A C 1
ATOM 723 O O . VAL A 1 90 ? -15.241 4.834 10.818 1.00 95.94 90 VAL A O 1
ATOM 726 N N . GLU A 1 91 ? -14.845 4.462 12.994 1.00 95.12 91 GLU A N 1
ATOM 727 C CA . GLU A 1 91 ? -16.182 4.814 13.473 1.00 95.12 91 GLU A CA 1
ATOM 728 C C . GLU A 1 91 ? -16.484 6.306 13.305 1.00 95.12 91 GLU A C 1
ATOM 730 O O . GLU A 1 91 ? -17.571 6.635 12.833 1.00 95.12 91 GLU A O 1
ATOM 735 N N . ASP A 1 92 ? -15.533 7.196 13.626 1.00 96.94 92 ASP A N 1
ATOM 736 C CA . ASP A 1 92 ? -15.695 8.650 13.450 1.00 96.94 92 ASP A CA 1
ATOM 737 C C . ASP A 1 92 ? -16.023 9.008 11.987 1.00 96.94 92 ASP A C 1
ATOM 739 O O . ASP A 1 92 ? -16.806 9.917 11.716 1.00 96.94 92 ASP A O 1
ATOM 743 N N . LEU A 1 93 ? -15.439 8.268 11.040 1.00 97.06 93 LEU A N 1
ATOM 744 C CA . LEU A 1 93 ? -15.625 8.462 9.599 1.00 97.06 93 LEU A CA 1
ATOM 745 C C . LEU A 1 93 ? -16.836 7.707 9.030 1.00 97.06 93 LEU A C 1
ATOM 747 O O . LEU A 1 93 ? -17.137 7.831 7.842 1.00 97.06 93 LEU A O 1
ATOM 751 N N . GLY A 1 94 ? -17.512 6.880 9.835 1.00 97.19 94 GLY A N 1
ATOM 752 C CA . GLY A 1 94 ? -18.548 5.959 9.360 1.00 97.19 94 GLY A CA 1
ATOM 753 C C . GLY A 1 94 ? -18.019 4.878 8.407 1.00 97.19 94 GLY A C 1
ATOM 754 O O . GLY A 1 94 ? -18.785 4.282 7.646 1.00 97.19 94 GLY A O 1
ATOM 755 N N . TRP A 1 95 ? -16.710 4.637 8.417 1.00 97.12 95 TRP A N 1
ATOM 756 C CA . TRP A 1 95 ? -16.053 3.616 7.614 1.00 97.12 95 TRP A CA 1
ATOM 757 C C . TRP A 1 95 ? -16.210 2.239 8.250 1.00 97.12 95 TRP A C 1
ATOM 759 O O . TRP A 1 95 ? -16.562 2.080 9.419 1.00 97.12 95 TRP A O 1
ATOM 769 N N . LYS A 1 96 ? -15.934 1.206 7.456 1.00 94.94 96 LYS A N 1
ATOM 770 C CA . LYS A 1 96 ? -15.897 -0.177 7.925 1.00 94.94 96 LYS A CA 1
ATOM 771 C C . LYS A 1 96 ? -14.548 -0.775 7.593 1.00 94.94 96 LYS A C 1
ATOM 773 O O . LYS A 1 96 ? -14.033 -0.590 6.496 1.00 94.94 96 LYS A O 1
ATOM 778 N N . LEU A 1 97 ? -14.007 -1.539 8.533 1.00 97.44 97 LEU A N 1
ATOM 779 C CA . LEU A 1 97 ? -12.804 -2.308 8.276 1.00 97.44 97 LEU A CA 1
ATOM 780 C C . LEU A 1 97 ? -13.169 -3.553 7.460 1.00 97.44 97 LEU A C 1
ATOM 782 O O . LEU A 1 97 ? -13.899 -4.428 7.928 1.00 97.44 97 LEU A O 1
ATOM 786 N N . HIS A 1 98 ? -12.650 -3.645 6.242 1.00 98.06 98 HIS A N 1
ATOM 787 C CA . HIS A 1 98 ? -12.801 -4.824 5.399 1.00 98.06 98 HIS A CA 1
ATOM 788 C C . HIS A 1 98 ? -12.013 -6.005 5.996 1.00 98.06 98 HIS A C 1
ATOM 790 O O . HIS A 1 98 ? -10.985 -5.789 6.648 1.00 98.06 98 HIS A O 1
ATOM 796 N N . PRO A 1 99 ? -12.453 -7.264 5.817 1.00 97.50 99 PRO A N 1
ATOM 797 C CA . PRO A 1 99 ? -11.650 -8.428 6.194 1.00 97.50 99 PRO A CA 1
ATOM 798 C C . PRO A 1 99 ? -10.371 -8.489 5.345 1.00 97.50 99 PRO A C 1
ATOM 800 O O . PRO A 1 99 ? -10.391 -7.985 4.224 1.00 97.50 99 PRO A O 1
ATOM 803 N N . PRO A 1 100 ? -9.270 -9.088 5.840 1.00 97.12 100 PRO A N 1
ATOM 804 C CA . PRO A 1 100 ? -8.069 -9.279 5.032 1.00 97.12 100 PRO A CA 1
ATOM 805 C C . PRO A 1 100 ? -8.366 -10.145 3.800 1.00 97.12 100 PRO A C 1
ATOM 807 O O . PRO A 1 100 ? -9.227 -11.027 3.830 1.00 97.12 100 PRO A O 1
ATOM 810 N N . GLY A 1 101 ? -7.633 -9.893 2.719 1.00 96.12 101 GLY A N 1
ATOM 811 C CA . GLY A 1 101 ? -7.664 -10.705 1.511 1.00 96.12 101 GLY A CA 1
ATOM 812 C C . GLY A 1 101 ? -6.812 -11.966 1.647 1.00 96.12 101 GLY A C 1
ATOM 813 O O . GLY A 1 101 ? -6.261 -12.273 2.703 1.00 96.12 101 GLY A O 1
ATOM 814 N N . ALA A 1 102 ? -6.664 -12.690 0.539 1.00 95.69 102 ALA A N 1
ATOM 815 C CA . ALA A 1 102 ? -5.794 -13.858 0.457 1.00 95.69 102 ALA A CA 1
ATOM 816 C C . ALA A 1 102 ? -4.632 -13.587 -0.504 1.00 95.69 102 ALA A C 1
ATOM 818 O O . ALA A 1 102 ? -4.855 -13.418 -1.704 1.00 95.69 102 ALA A O 1
ATOM 819 N N . ALA A 1 103 ? -3.392 -13.636 -0.007 1.00 92.06 103 ALA A N 1
ATOM 820 C CA . ALA A 1 103 ? -2.196 -13.446 -0.836 1.00 92.06 103 ALA A CA 1
ATOM 821 C C . ALA A 1 103 ? -2.099 -14.445 -2.005 1.00 92.06 103 ALA A C 1
ATOM 823 O O . ALA A 1 103 ? -1.570 -14.123 -3.064 1.00 92.06 103 ALA A O 1
ATOM 824 N N . ALA A 1 104 ? -2.656 -15.651 -1.846 1.00 94.56 104 ALA A N 1
ATOM 825 C CA . ALA A 1 104 ? -2.737 -16.631 -2.929 1.00 94.56 104 ALA A CA 1
ATOM 826 C C . ALA A 1 104 ? -3.573 -16.125 -4.123 1.00 94.56 104 ALA A C 1
ATOM 828 O O . ALA A 1 104 ? -3.238 -16.423 -5.270 1.00 94.56 104 ALA A O 1
ATOM 829 N N . ALA A 1 105 ? -4.624 -15.342 -3.852 1.00 96.50 105 ALA A N 1
ATOM 830 C CA . ALA A 1 105 ? -5.489 -14.740 -4.864 1.00 96.50 105 ALA A CA 1
ATOM 831 C C . ALA A 1 105 ? -4.930 -13.410 -5.394 1.00 96.50 105 ALA A C 1
ATOM 833 O O . ALA A 1 105 ? -5.075 -13.111 -6.578 1.00 96.50 105 ALA A O 1
ATOM 834 N N . TRP A 1 106 ? -4.294 -12.614 -4.532 1.00 97.94 106 TRP A N 1
ATOM 835 C CA . TRP A 1 106 ? -3.653 -11.355 -4.900 1.00 97.94 106 TRP A CA 1
ATOM 836 C C . TRP A 1 106 ? -2.449 -11.073 -3.997 1.00 97.94 106 TRP A C 1
ATOM 838 O O . TRP A 1 106 ? -2.595 -10.757 -2.822 1.00 97.94 106 TRP A O 1
ATOM 848 N N . ASP A 1 107 ? -1.245 -11.166 -4.553 1.00 96.94 107 ASP A N 1
ATOM 849 C CA . ASP A 1 107 ? 0.023 -10.914 -3.857 1.00 96.94 107 ASP A CA 1
ATOM 850 C C . ASP A 1 107 ? 0.608 -9.539 -4.214 1.00 96.94 107 ASP A C 1
ATOM 852 O O . ASP A 1 107 ? 1.820 -9.337 -4.122 1.00 96.94 107 ASP A O 1
ATOM 856 N N . GLY A 1 108 ? -0.224 -8.609 -4.693 1.00 97.94 108 GLY A N 1
ATOM 857 C CA . GLY A 1 108 ? 0.223 -7.280 -5.110 1.00 97.94 108 GLY A CA 1
ATOM 858 C C . GLY A 1 108 ? 1.183 -7.301 -6.299 1.00 97.94 108 GLY A C 1
ATOM 859 O O . GLY A 1 108 ? 2.027 -6.417 -6.388 1.00 97.94 108 GLY A O 1
ATOM 860 N N . LEU A 1 109 ? 1.097 -8.301 -7.186 1.00 98.31 109 LEU A N 1
ATOM 861 C CA . LEU A 1 109 ? 2.033 -8.513 -8.303 1.00 98.31 109 LEU A CA 1
ATOM 862 C C . LEU A 1 109 ? 3.465 -8.859 -7.852 1.00 98.31 109 LEU A C 1
ATOM 864 O O . LEU A 1 109 ? 4.418 -8.681 -8.608 1.00 98.31 109 LEU A O 1
ATOM 868 N N . SER A 1 110 ? 3.636 -9.378 -6.632 1.00 96.19 110 SER A N 1
ATOM 869 C CA . SER A 1 110 ? 4.961 -9.714 -6.096 1.00 96.19 110 SER A CA 1
ATOM 870 C C . SER A 1 110 ? 5.656 -10.824 -6.887 1.00 96.19 110 SER A C 1
ATOM 872 O O . SER A 1 110 ? 6.827 -10.671 -7.227 1.00 96.19 110 SER A O 1
ATOM 874 N N . ARG A 1 111 ? 4.956 -11.918 -7.222 1.00 95.75 111 ARG A N 1
ATOM 875 C CA . ARG A 1 111 ? 5.511 -12.985 -8.078 1.00 95.75 111 ARG A CA 1
ATOM 876 C C . ARG A 1 111 ? 5.903 -12.456 -9.454 1.00 95.75 111 ARG A C 1
ATOM 878 O O . ARG A 1 111 ? 7.031 -12.658 -9.886 1.00 95.75 111 ARG A O 1
ATOM 885 N N . TRP A 1 112 ? 5.005 -11.693 -10.078 1.00 97.75 112 TRP A N 1
ATOM 886 C CA . TRP A 1 112 ? 5.262 -11.073 -11.377 1.00 97.75 112 TRP A CA 1
ATOM 887 C C . TRP A 1 112 ? 6.506 -10.176 -11.359 1.00 97.75 112 TRP A C 1
ATOM 889 O O . TRP A 1 112 ? 7.315 -10.243 -12.278 1.00 97.75 112 TRP A O 1
ATOM 899 N N . LEU A 1 113 ? 6.692 -9.371 -10.307 1.00 96.25 113 LEU A N 1
ATOM 900 C CA . LEU A 1 113 ? 7.863 -8.504 -10.172 1.00 96.25 113 LEU A CA 1
ATOM 901 C C . LEU A 1 113 ? 9.165 -9.309 -10.193 1.00 96.25 113 LEU A C 1
ATOM 903 O O . LEU A 1 113 ? 10.117 -8.920 -10.867 1.00 96.25 113 LEU A O 1
ATOM 907 N N . VAL A 1 114 ? 9.210 -10.419 -9.455 1.00 94.06 114 VAL A N 1
ATOM 908 C CA . VAL A 1 114 ? 10.388 -11.293 -9.407 1.00 94.06 114 VAL A CA 1
ATOM 909 C C . VAL A 1 114 ? 10.665 -11.877 -10.789 1.00 94.06 114 VAL A C 1
ATOM 911 O O . VAL A 1 114 ? 11.781 -11.735 -11.287 1.00 94.06 114 VAL A O 1
ATOM 914 N N . ASP A 1 115 ? 9.650 -12.456 -11.430 1.00 96.62 115 ASP A N 1
ATOM 915 C CA . ASP A 1 115 ? 9.785 -13.056 -12.761 1.00 96.62 115 ASP A CA 1
ATOM 916 C C . ASP A 1 115 ? 10.248 -12.021 -13.799 1.00 96.62 115 ASP A C 1
ATOM 918 O O . ASP A 1 115 ? 11.150 -12.283 -14.599 1.00 96.62 115 ASP A O 1
ATOM 922 N N . TYR A 1 116 ? 9.693 -10.807 -13.743 1.00 95.69 116 TYR A N 1
ATOM 923 C CA . TYR A 1 116 ? 10.064 -9.711 -14.630 1.00 95.69 116 TYR A CA 1
ATOM 924 C C . TYR A 1 116 ? 11.524 -9.286 -14.444 1.00 95.69 116 TYR A C 1
ATOM 926 O O . TYR A 1 116 ? 12.238 -9.117 -15.432 1.00 95.69 116 TYR A O 1
ATOM 934 N N . LEU A 1 117 ? 11.986 -9.118 -13.201 1.00 91.38 117 LEU A N 1
ATOM 935 C CA . LEU A 1 117 ? 13.364 -8.705 -12.915 1.00 91.38 117 LEU A CA 1
ATOM 936 C C . LEU A 1 117 ? 14.381 -9.788 -13.294 1.00 91.38 117 LEU A C 1
ATOM 938 O O . LEU A 1 117 ? 15.467 -9.457 -13.765 1.00 91.38 117 LEU A O 1
ATOM 942 N N . VAL A 1 118 ? 14.025 -11.067 -13.141 1.00 92.75 118 VAL A N 1
ATOM 943 C CA . VAL A 1 118 ? 14.850 -12.192 -13.611 1.00 92.75 118 VAL A CA 1
ATOM 944 C C . VAL A 1 118 ? 14.973 -12.174 -15.135 1.00 92.75 118 VAL A C 1
ATOM 946 O O . VAL A 1 118 ? 16.071 -12.350 -15.660 1.00 92.75 118 VAL A O 1
ATOM 949 N N . ALA A 1 119 ? 13.874 -11.920 -15.847 1.00 95.06 119 ALA A N 1
ATOM 950 C CA . ALA A 1 119 ? 13.876 -11.830 -17.306 1.00 95.06 119 ALA A CA 1
ATOM 951 C C . ALA A 1 119 ? 14.558 -10.553 -17.840 1.00 95.06 119 ALA A C 1
ATOM 953 O O . ALA A 1 119 ? 15.061 -10.556 -18.962 1.00 95.06 119 ALA A O 1
ATOM 954 N N . ASN A 1 120 ? 14.599 -9.473 -17.051 1.00 92.75 120 ASN A N 1
ATOM 955 C CA . ASN A 1 120 ? 15.103 -8.156 -17.456 1.00 92.75 120 ASN A CA 1
ATOM 956 C C . ASN A 1 120 ? 16.169 -7.626 -16.475 1.00 92.75 120 ASN A C 1
ATOM 958 O O . ASN A 1 120 ? 15.970 -6.584 -15.842 1.00 92.75 120 ASN A O 1
ATOM 962 N N . PRO A 1 121 ? 17.332 -8.291 -16.350 1.00 88.38 121 PRO A N 1
ATOM 963 C CA . PRO A 1 121 ? 18.301 -8.018 -15.283 1.00 88.38 121 PRO A CA 1
ATOM 964 C C . PRO A 1 121 ? 18.925 -6.613 -15.334 1.00 88.38 121 PRO A C 1
ATOM 966 O O . PRO A 1 121 ? 19.515 -6.160 -14.354 1.00 88.38 121 PRO A O 1
ATOM 969 N N . THR A 1 122 ? 18.812 -5.908 -16.462 1.00 87.38 122 THR A N 1
ATOM 970 C CA . THR A 1 122 ? 19.391 -4.574 -16.676 1.00 87.38 122 THR A CA 1
ATOM 971 C C . THR A 1 122 ? 18.379 -3.432 -16.583 1.00 87.38 122 THR A C 1
ATOM 973 O O . THR A 1 122 ? 18.792 -2.276 -16.656 1.00 87.38 122 THR A O 1
ATOM 976 N N . VAL A 1 123 ? 17.080 -3.705 -16.385 1.00 84.50 123 VAL A N 1
ATOM 977 C CA . VAL A 1 123 ? 16.025 -2.668 -16.414 1.00 84.50 123 VAL A CA 1
ATOM 978 C C . VAL A 1 123 ? 16.274 -1.548 -15.398 1.00 84.50 123 VAL A C 1
ATOM 980 O O . VAL A 1 123 ? 16.088 -0.376 -15.699 1.00 84.50 123 VAL A O 1
ATOM 983 N N . LEU A 1 124 ? 16.818 -1.884 -14.227 1.00 77.75 124 LEU A N 1
ATOM 984 C CA . LEU A 1 124 ? 17.122 -0.913 -13.171 1.00 77.75 124 LEU A CA 1
ATOM 985 C C . LEU A 1 124 ? 18.404 -0.101 -13.427 1.00 77.75 124 LEU A C 1
ATOM 987 O O . LEU A 1 124 ? 18.655 0.892 -12.751 1.00 77.75 124 LEU A O 1
ATOM 991 N N . ALA A 1 125 ? 19.236 -0.485 -14.400 1.00 72.06 125 ALA A N 1
ATOM 992 C CA . ALA A 1 125 ? 20.423 0.292 -14.762 1.00 72.06 125 ALA A CA 1
ATOM 993 C C . ALA A 1 125 ? 20.069 1.568 -15.551 1.00 72.06 125 ALA A C 1
ATOM 995 O O . ALA A 1 125 ? 20.870 2.508 -15.584 1.00 72.06 125 ALA A O 1
ATOM 996 N N . GLN A 1 126 ? 18.871 1.614 -16.143 1.00 58.72 126 GLN A N 1
ATOM 997 C CA . GLN A 1 126 ? 18.379 2.736 -16.945 1.00 58.72 126 GLN A CA 1
ATOM 998 C C . GLN A 1 126 ? 18.070 3.985 -16.099 1.00 58.72 126 GLN A C 1
ATOM 1000 O O . GLN A 1 126 ? 18.125 5.094 -16.620 1.00 58.72 126 GLN A O 1
ATOM 1005 N N . GLU A 1 127 ? 17.869 3.835 -14.783 1.00 54.38 127 GLU A N 1
ATOM 1006 C CA . GLU A 1 127 ? 17.612 4.950 -13.854 1.00 54.38 127 GLU A CA 1
ATOM 1007 C C . GLU A 1 127 ? 18.802 5.930 -13.749 1.00 54.38 127 GLU A C 1
ATOM 1009 O O . GLU A 1 127 ? 18.628 7.112 -13.474 1.00 54.38 127 GLU A O 1
ATOM 1014 N N . SER A 1 128 ? 20.033 5.470 -14.017 1.00 45.75 128 SER A N 1
ATOM 1015 C CA . SER A 1 128 ? 21.252 6.283 -13.854 1.00 45.75 128 SER A CA 1
ATOM 1016 C C . SER A 1 128 ? 21.533 7.317 -14.959 1.00 45.75 128 SER A C 1
ATOM 1018 O O . SER A 1 128 ? 22.571 7.971 -14.899 1.00 45.75 128 SER A O 1
ATOM 1020 N N . MET A 1 129 ? 20.648 7.479 -15.952 1.00 39.69 129 MET A N 1
ATOM 1021 C CA . MET A 1 129 ? 20.860 8.371 -17.109 1.00 39.69 129 MET A CA 1
ATOM 1022 C C . MET A 1 129 ? 20.108 9.714 -17.052 1.00 39.69 129 MET A C 1
ATOM 1024 O O . MET A 1 129 ? 20.168 10.466 -18.022 1.00 39.69 129 MET A O 1
ATOM 1028 N N . TRP A 1 130 ? 19.409 10.045 -15.959 1.00 42.12 130 TRP A N 1
ATOM 1029 C CA . TRP A 1 130 ? 18.599 11.269 -15.886 1.00 42.12 130 TRP A CA 1
ATOM 1030 C C . TRP A 1 130 ? 19.152 12.325 -14.913 1.00 42.12 130 TRP A C 1
ATOM 1032 O O . TRP A 1 130 ? 19.158 12.134 -13.696 1.00 42.12 130 TRP A O 1
ATOM 1042 N N . GLU A 1 131 ? 19.580 13.464 -15.470 1.00 36.97 131 GLU A N 1
ATOM 1043 C CA . GLU A 1 131 ? 20.041 14.678 -14.777 1.00 36.97 131 GLU A CA 1
ATOM 1044 C C . GLU A 1 131 ? 18.866 15.596 -14.377 1.00 36.97 131 GLU A C 1
ATOM 1046 O O . GLU A 1 131 ? 18.755 16.735 -14.821 1.00 36.97 131 GLU A O 1
ATOM 1051 N N . TYR A 1 132 ? 17.980 15.145 -13.489 1.00 39.81 132 TYR A N 1
ATOM 1052 C CA . TYR A 1 132 ? 17.410 16.113 -12.541 1.00 39.81 132 TYR A CA 1
ATOM 1053 C C . TYR A 1 132 ? 18.461 16.359 -11.453 1.00 39.81 132 TYR A C 1
ATOM 1055 O O . TYR A 1 132 ? 19.212 15.425 -11.149 1.00 39.81 132 TYR A O 1
ATOM 1063 N N . PRO A 1 133 ? 18.536 17.549 -10.819 1.00 40.25 133 PRO A N 1
ATOM 1064 C CA . PRO A 1 133 ? 19.294 17.709 -9.588 1.00 40.25 133 PRO A CA 1
ATOM 1065 C C . PRO A 1 133 ? 18.585 16.884 -8.515 1.00 40.25 133 PRO A C 1
ATOM 1067 O O . PRO A 1 133 ? 17.793 17.373 -7.720 1.00 40.25 133 PRO A O 1
ATOM 1070 N N . ASN A 1 134 ? 18.834 15.585 -8.546 1.00 42.47 134 ASN A N 1
ATOM 1071 C CA . ASN A 1 134 ? 18.582 14.677 -7.469 1.00 42.47 134 ASN A CA 1
ATOM 1072 C C . ASN A 1 134 ? 19.631 15.051 -6.415 1.00 42.47 134 ASN A C 1
ATOM 1074 O O . ASN A 1 134 ? 20.814 14.775 -6.638 1.00 42.47 134 ASN A O 1
ATOM 1078 N N . PRO A 1 135 ? 19.263 15.650 -5.266 1.00 40.06 135 PRO A N 1
ATOM 1079 C CA . PRO A 1 135 ? 20.220 15.855 -4.177 1.00 40.06 135 PRO A CA 1
ATOM 1080 C C . PRO A 1 135 ? 20.836 14.528 -3.676 1.00 40.06 135 PRO A C 1
ATOM 1082 O O . PRO A 1 135 ? 21.739 14.528 -2.844 1.00 40.06 135 PRO A O 1
ATOM 1085 N N . PHE A 1 136 ? 20.388 13.389 -4.215 1.00 44.41 136 PHE A N 1
ATOM 1086 C CA . PHE A 1 136 ? 20.813 12.037 -3.911 1.00 44.41 136 PHE A CA 1
ATOM 1087 C C . PHE A 1 136 ? 21.073 11.198 -5.168 1.00 44.41 136 PHE A C 1
ATOM 1089 O O . PHE A 1 136 ? 20.547 10.088 -5.280 1.00 44.41 136 PHE A O 1
ATOM 1096 N N . GLY A 1 137 ? 21.962 11.637 -6.066 1.00 39.72 137 GLY A N 1
ATOM 1097 C CA . GLY A 1 137 ? 22.587 10.782 -7.098 1.00 39.72 137 GLY A CA 1
ATOM 1098 C C . GLY A 1 137 ? 23.344 9.547 -6.553 1.00 39.72 137 GLY A C 1
ATOM 1099 O O . GLY A 1 137 ? 24.319 9.091 -7.138 1.00 39.72 137 GLY A O 1
ATOM 1100 N N . THR A 1 138 ? 22.956 9.004 -5.396 1.00 42.25 138 THR A N 1
ATOM 1101 C CA . THR A 1 138 ? 23.684 7.994 -4.637 1.00 42.25 138 THR A CA 1
ATOM 1102 C C . THR A 1 138 ? 22.837 6.869 -4.049 1.00 42.25 138 THR A C 1
ATOM 1104 O O . THR A 1 138 ? 23.438 5.966 -3.468 1.00 42.25 138 THR A O 1
ATOM 1107 N N . TYR A 1 139 ? 21.507 6.811 -4.217 1.00 39.41 139 TYR A N 1
ATOM 1108 C CA . TYR A 1 139 ? 20.759 5.675 -3.646 1.00 39.41 139 TYR A CA 1
ATOM 1109 C C . TYR A 1 139 ? 21.123 4.348 -4.336 1.00 39.41 139 TYR A C 1
ATOM 1111 O O . TYR A 1 139 ? 21.558 3.415 -3.665 1.00 39.41 139 TYR A O 1
ATOM 1119 N N . LEU A 1 140 ? 21.113 4.297 -5.673 1.00 39.28 140 LEU A N 1
ATOM 1120 C CA . LEU A 1 140 ? 21.621 3.142 -6.430 1.00 39.28 140 LEU A CA 1
ATOM 1121 C C . LEU A 1 140 ? 23.140 3.176 -6.677 1.00 39.28 140 LEU A C 1
ATOM 1123 O O . LEU A 1 140 ? 23.762 2.123 -6.825 1.00 39.28 140 LEU A O 1
ATOM 1127 N N . ALA A 1 141 ? 23.791 4.345 -6.644 1.00 37.84 141 ALA A N 1
ATOM 1128 C CA . ALA A 1 141 ? 25.255 4.395 -6.743 1.00 37.84 141 ALA A CA 1
ATOM 1129 C C . ALA A 1 141 ? 25.947 3.801 -5.495 1.00 37.84 141 ALA A C 1
ATOM 1131 O O . ALA A 1 141 ? 27.005 3.188 -5.620 1.00 37.84 141 ALA A O 1
ATOM 1132 N N . ARG A 1 142 ? 25.323 3.872 -4.304 1.00 37.22 142 ARG A N 1
ATOM 1133 C CA . ARG A 1 142 ? 25.768 3.124 -3.107 1.00 37.22 142 ARG A CA 1
ATOM 1134 C C . ARG A 1 142 ? 25.531 1.618 -3.214 1.00 37.22 142 ARG A C 1
ATOM 1136 O O . ARG A 1 142 ? 26.251 0.851 -2.583 1.00 37.22 142 ARG A O 1
ATOM 1143 N N . VAL A 1 143 ? 24.560 1.191 -4.019 1.00 38.78 143 VAL A N 1
ATOM 1144 C CA . VAL A 1 143 ? 24.280 -0.226 -4.288 1.00 38.78 143 VAL A CA 1
ATOM 1145 C C . VAL A 1 143 ? 25.341 -0.834 -5.216 1.00 38.78 143 VAL A C 1
ATOM 1147 O O . VAL A 1 143 ? 25.719 -1.986 -5.020 1.00 38.78 143 VAL A O 1
ATOM 1150 N N . ARG A 1 144 ? 25.907 -0.059 -6.156 1.00 38.09 144 ARG A N 1
ATOM 1151 C CA . ARG A 1 144 ? 26.991 -0.520 -7.053 1.00 38.09 144 ARG A CA 1
ATOM 1152 C C . ARG A 1 144 ? 28.291 -0.913 -6.337 1.00 38.09 144 ARG A C 1
ATOM 1154 O O . ARG A 1 144 ? 29.082 -1.647 -6.917 1.00 38.09 144 ARG A O 1
ATOM 1161 N N . GLN A 1 145 ? 28.532 -0.448 -5.109 1.00 33.72 145 GLN A N 1
ATOM 1162 C CA . GLN A 1 145 ? 29.791 -0.696 -4.388 1.00 33.72 145 GLN A CA 1
ATOM 1163 C C . GLN A 1 145 ? 29.759 -1.892 -3.420 1.00 33.72 145 GLN A C 1
ATOM 1165 O O . GLN A 1 145 ? 30.731 -2.104 -2.696 1.00 33.72 145 GLN A O 1
ATOM 1170 N N . LYS A 1 146 ? 28.684 -2.693 -3.383 1.00 31.42 146 LYS A N 1
ATOM 1171 C CA . LYS A 1 146 ? 28.631 -3.896 -2.537 1.00 31.42 146 LYS A CA 1
ATOM 1172 C C . LYS A 1 146 ? 28.430 -5.163 -3.374 1.00 31.42 146 LYS A C 1
ATOM 1174 O O . LYS A 1 146 ? 27.406 -5.274 -4.048 1.00 31.42 146 LYS A O 1
ATOM 1179 N N . PRO A 1 147 ? 29.358 -6.138 -3.327 1.00 34.94 147 PRO A N 1
ATOM 1180 C CA . PRO A 1 147 ? 29.088 -7.460 -3.867 1.00 34.94 147 PRO A CA 1
ATOM 1181 C C . PRO A 1 147 ? 27.999 -8.104 -2.995 1.00 34.94 147 PRO A C 1
ATOM 1183 O O . PRO A 1 147 ? 28.081 -8.052 -1.770 1.00 34.94 147 PRO A O 1
ATOM 1186 N N . ALA A 1 148 ? 26.983 -8.671 -3.648 1.00 37.91 148 ALA A N 1
ATOM 1187 C CA . ALA A 1 148 ? 25.683 -9.088 -3.104 1.00 37.91 148 ALA A CA 1
ATOM 1188 C C . ALA A 1 148 ? 24.684 -7.930 -2.880 1.00 37.91 148 ALA A C 1
ATOM 1190 O O . ALA A 1 148 ? 24.538 -7.366 -1.795 1.00 37.91 148 ALA A O 1
ATOM 1191 N N . LEU A 1 149 ? 23.957 -7.610 -3.956 1.00 40.78 149 LEU A N 1
ATOM 1192 C CA . LEU A 1 149 ? 22.751 -6.782 -3.970 1.00 40.78 149 LEU A CA 1
ATOM 1193 C C . LEU A 1 149 ? 21.751 -7.260 -2.906 1.00 40.78 149 LEU A C 1
ATOM 1195 O O . LEU A 1 149 ? 21.166 -8.336 -3.027 1.00 40.78 149 LEU A O 1
ATOM 1199 N N . ASN A 1 150 ? 21.508 -6.442 -1.881 1.00 38.53 150 ASN A N 1
ATOM 1200 C CA . ASN A 1 150 ? 20.355 -6.630 -1.008 1.00 38.53 150 ASN A CA 1
ATOM 1201 C C . ASN A 1 150 ? 19.119 -6.026 -1.694 1.00 38.53 150 ASN A C 1
ATOM 1203 O O . ASN A 1 150 ? 18.770 -4.864 -1.476 1.00 38.53 1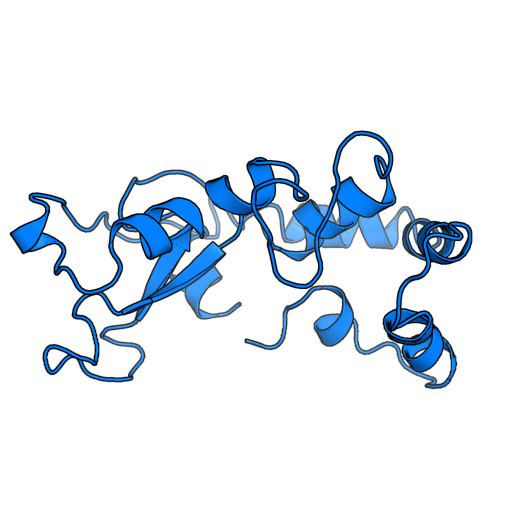50 ASN A O 1
ATOM 1207 N N . TRP A 1 151 ? 18.484 -6.826 -2.554 1.00 41.12 151 TRP A N 1
ATOM 1208 C CA . TRP A 1 151 ? 17.262 -6.499 -3.299 1.00 41.12 151 TRP A CA 1
ATOM 1209 C C . TRP A 1 151 ? 16.134 -5.932 -2.418 1.00 41.12 151 TRP A C 1
ATOM 1211 O O . TRP A 1 151 ? 15.312 -5.148 -2.892 1.00 41.12 151 TRP A O 1
ATOM 1221 N N . CYS A 1 152 ? 16.133 -6.243 -1.115 1.00 35.72 152 CYS A N 1
ATOM 1222 C CA . CYS A 1 152 ? 15.138 -5.755 -0.162 1.00 35.72 152 CYS A CA 1
ATOM 1223 C C . CYS A 1 152 ? 15.185 -4.240 0.086 1.00 35.72 152 CYS A C 1
ATOM 1225 O O . CYS A 1 152 ? 14.152 -3.648 0.399 1.00 35.72 152 CYS A O 1
ATOM 1227 N N . ALA A 1 153 ? 16.348 -3.598 -0.068 1.00 38.97 153 ALA A N 1
ATOM 1228 C CA . ALA A 1 153 ? 16.484 -2.153 0.132 1.00 38.9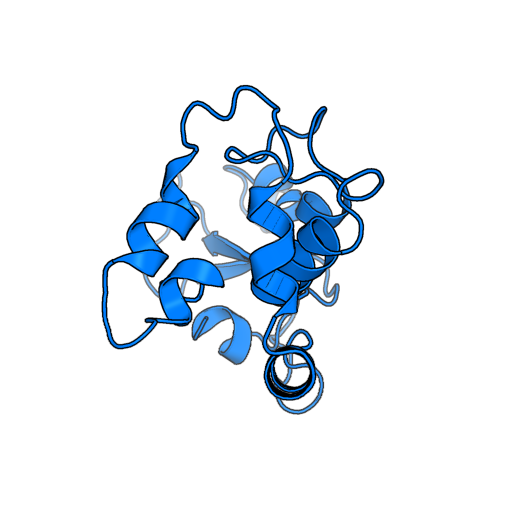7 153 ALA A CA 1
ATOM 1229 C C . ALA A 1 153 ? 15.947 -1.347 -1.064 1.00 38.97 153 ALA A C 1
ATOM 1231 O O . ALA A 1 153 ? 15.278 -0.338 -0.878 1.00 38.97 153 ALA A O 1
ATOM 1232 N N . ILE A 1 154 ? 16.186 -1.830 -2.286 1.00 39.50 154 ILE A N 1
ATOM 1233 C CA . ILE A 1 154 ? 15.799 -1.155 -3.537 1.00 39.50 154 ILE A CA 1
ATOM 1234 C C . ILE A 1 154 ? 14.280 -1.200 -3.745 1.00 39.50 154 ILE A C 1
ATOM 1236 O O . ILE A 1 154 ? 13.678 -0.235 -4.202 1.00 39.50 154 ILE A O 1
ATOM 1240 N N . LEU A 1 155 ? 13.648 -2.309 -3.360 1.00 43.91 155 LEU A N 1
ATOM 1241 C CA . LEU A 1 155 ? 12.215 -2.544 -3.548 1.00 43.91 155 LEU A CA 1
ATOM 1242 C C . LEU A 1 155 ? 11.355 -2.098 -2.350 1.00 43.91 155 LEU A C 1
ATOM 1244 O O . LEU A 1 155 ? 10.158 -2.375 -2.321 1.00 43.91 155 LEU A O 1
ATOM 1248 N N . GLY A 1 156 ? 11.944 -1.442 -1.340 1.00 39.50 156 GLY A N 1
ATOM 1249 C CA . GLY A 1 156 ? 11.215 -1.025 -0.135 1.00 39.50 156 GLY A CA 1
ATOM 1250 C C . GLY A 1 156 ? 10.639 -2.196 0.676 1.00 39.50 156 GLY A C 1
ATOM 1251 O O . GLY A 1 156 ? 9.632 -2.037 1.361 1.00 39.50 156 GLY A O 1
ATOM 1252 N N . LEU A 1 157 ? 11.256 -3.383 0.600 1.00 39.12 157 LEU A N 1
ATOM 1253 C CA . LEU A 1 157 ? 10.807 -4.599 1.296 1.00 39.12 157 LEU A CA 1
ATOM 1254 C C . LEU A 1 157 ? 11.218 -4.626 2.778 1.00 39.12 157 LEU A C 1
ATOM 1256 O O . LEU A 1 157 ? 10.742 -5.485 3.519 1.00 39.12 157 LEU A O 1
ATOM 1260 N N . ASN A 1 158 ? 12.059 -3.682 3.216 1.00 31.83 158 ASN A N 1
ATOM 1261 C CA . ASN A 1 158 ? 12.426 -3.475 4.618 1.00 31.83 158 ASN A CA 1
ATOM 1262 C C . ASN A 1 158 ? 11.375 -2.623 5.349 1.00 31.83 158 ASN A C 1
ATOM 1264 O O . ASN A 1 158 ? 11.655 -1.486 5.722 1.00 31.83 158 ASN A O 1
ATOM 1268 N N . GLN A 1 159 ? 10.177 -3.179 5.534 1.00 37.62 159 GLN A N 1
ATOM 1269 C CA . GLN A 1 159 ? 9.249 -2.814 6.612 1.00 37.62 159 GLN A CA 1
ATOM 1270 C C . GLN A 1 159 ? 8.541 -4.071 7.115 1.00 37.62 159 GLN A C 1
ATOM 1272 O O . GLN A 1 159 ? 8.048 -4.859 6.267 1.00 37.62 159 GLN A O 1
#

Foldseek 3Di:
DVQCQQLQQAAQFPRHHAAQLLVLVLCCLVCVVQAPDDPVPPPVGGDCSQQQHPWDWAFLQHVVRVGDPDPVRIHIHGNNVRVVCPNHHCVNVVIDGHGGDHNVVHVNCPVVSVVVCVVVVCSVVSNLPDDDPPVPNPPVVVQVPDDDRPVCSSSVVPD

Secondary structure (DSSP, 8-state):
-HHHHHTTSB-TTT-PBP--HHHHHHHHHHTTTTS---TT--GGGS-THHHHS-EEEEESS-GGGT--SSTTTEEEEEHHHHHHHTT--TTTTT--PPPP--TTT--TTHHHHHHHHHH-TTGGGGGGG--S--TTTTTTTTTTTSSS--HHHHTT---

pLDDT: mean 82.55, std 22.83, range [31.42, 98.69]